Protein AF-A0A430R003-F1 (afdb_monomer_lite)

Organism: Thermus scotoductus (NCBI:txid37636)

Structure (mmCIF, N/CA/C/O backbone):
data_AF-A0A430R003-F1
#
_entry.id   AF-A0A430R003-F1
#
loop_
_atom_site.group_PDB
_atom_site.id
_atom_site.type_symbol
_atom_site.label_atom_id
_atom_site.label_alt_id
_atom_site.label_comp_id
_atom_site.label_asym_id
_atom_site.label_entity_id
_atom_site.label_seq_id
_atom_site.pdbx_PDB_ins_code
_atom_site.Cartn_x
_atom_site.Cartn_y
_atom_site.Cartn_z
_atom_site.occupancy
_atom_site.B_iso_or_equiv
_atom_site.auth_seq_id
_atom_site.auth_comp_id
_atom_site.auth_asym_id
_atom_site.auth_atom_id
_atom_site.pdbx_PDB_model_num
ATOM 1 N N . THR A 1 1 ? 13.713 13.748 -13.097 1.00 46.44 1 THR A N 1
ATOM 2 C CA . THR A 1 1 ? 12.397 13.295 -12.607 1.00 46.44 1 THR A CA 1
ATOM 3 C C . THR A 1 1 ? 12.534 11.887 -12.081 1.00 46.44 1 THR A C 1
ATOM 5 O O . THR A 1 1 ? 12.598 10.950 -12.865 1.00 46.44 1 THR A O 1
ATOM 8 N N . THR A 1 2 ? 12.683 11.741 -10.766 1.00 57.69 2 THR A N 1
ATOM 9 C CA . THR A 1 2 ? 12.526 10.452 -10.084 1.00 57.69 2 THR A CA 1
ATOM 10 C C . THR A 1 2 ? 11.086 9.987 -10.283 1.00 57.69 2 THR A C 1
ATOM 12 O O . THR A 1 2 ? 10.165 10.804 -10.254 1.00 57.69 2 THR A O 1
ATOM 15 N N . GLY A 1 3 ? 10.859 8.706 -10.562 1.00 75.00 3 GLY A N 1
ATOM 16 C CA . GLY A 1 3 ? 9.488 8.257 -10.758 1.00 75.00 3 GLY A CA 1
ATOM 17 C C . GLY A 1 3 ? 9.332 6.813 -11.185 1.00 75.00 3 GLY A C 1
ATOM 18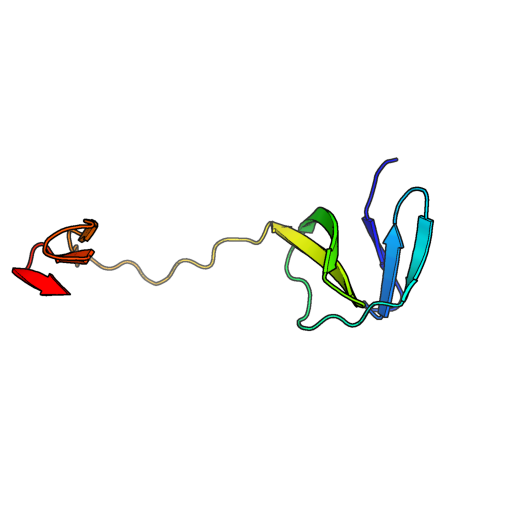 O O . GLY A 1 3 ? 10.259 6.167 -11.676 1.00 75.00 3 GLY A O 1
ATOM 19 N N . VAL A 1 4 ? 8.104 6.347 -10.999 1.00 88.38 4 VAL A N 1
ATOM 20 C CA . VAL A 1 4 ? 7.592 5.077 -11.488 1.00 88.38 4 VAL A CA 1
ATOM 21 C C . VAL A 1 4 ? 6.418 5.374 -12.415 1.00 88.38 4 VAL A C 1
ATOM 23 O O . VAL A 1 4 ? 5.579 6.218 -12.096 1.00 88.38 4 VAL A O 1
ATOM 26 N N . LYS A 1 5 ? 6.356 4.729 -13.580 1.00 90.69 5 LYS A N 1
ATOM 27 C CA . LYS A 1 5 ? 5.252 4.935 -14.529 1.00 90.69 5 LYS A CA 1
ATOM 28 C C . LYS A 1 5 ? 4.778 3.609 -15.097 1.00 90.69 5 LYS A C 1
ATOM 30 O O . LYS A 1 5 ? 5.576 2.856 -15.645 1.00 90.69 5 LYS A O 1
ATOM 35 N N . LEU A 1 6 ? 3.477 3.345 -15.004 1.00 92.00 6 LEU A N 1
ATOM 36 C CA . LEU A 1 6 ? 2.868 2.216 -15.702 1.00 92.00 6 LEU A CA 1
ATOM 37 C C . LEU A 1 6 ? 2.879 2.458 -17.211 1.00 92.00 6 LEU A C 1
ATOM 39 O O . LEU A 1 6 ? 2.637 3.567 -17.688 1.00 92.00 6 LEU A O 1
ATOM 43 N N . GLN A 1 7 ? 3.155 1.395 -17.949 1.00 92.12 7 GLN A N 1
ATOM 44 C CA . GLN A 1 7 ? 3.197 1.358 -19.403 1.00 92.12 7 GLN A CA 1
ATOM 45 C C . GLN A 1 7 ? 2.389 0.156 -19.902 1.00 92.12 7 GLN A C 1
ATOM 47 O O . GLN A 1 7 ? 2.076 -0.760 -19.136 1.00 92.12 7 GLN A O 1
ATOM 52 N N . ASP A 1 8 ? 2.048 0.162 -21.190 1.00 90.12 8 ASP A N 1
ATOM 53 C CA . ASP A 1 8 ? 1.432 -0.968 -21.899 1.00 90.12 8 ASP A CA 1
ATOM 54 C C . ASP A 1 8 ? 0.196 -1.550 -21.192 1.00 90.12 8 ASP A C 1
ATOM 56 O O . ASP A 1 8 ? 0.059 -2.767 -21.040 1.00 90.12 8 ASP A O 1
ATOM 60 N N . GLY A 1 9 ? -0.678 -0.676 -20.681 1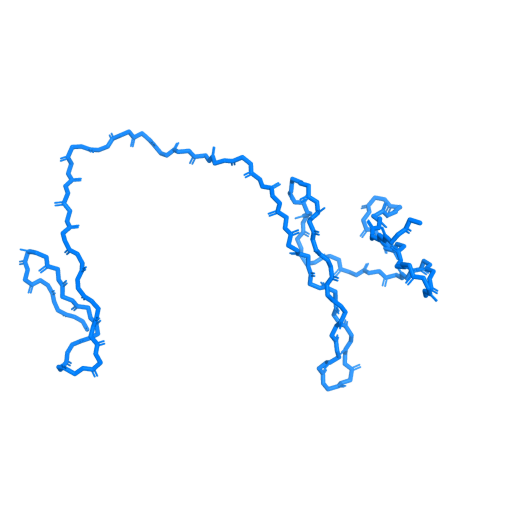.00 87.00 9 GLY A N 1
ATOM 61 C CA . GLY A 1 9 ? -1.883 -1.087 -19.951 1.00 87.00 9 GLY A CA 1
ATOM 62 C C . GLY A 1 9 ? -1.593 -1.868 -18.661 1.00 87.00 9 GLY A C 1
ATOM 63 O O . GLY A 1 9 ? -2.374 -2.735 -18.286 1.00 87.00 9 GLY A O 1
ATOM 64 N N . GLY A 1 10 ? -0.454 -1.610 -18.009 1.00 89.50 10 GLY A N 1
ATOM 65 C CA . GLY A 1 10 ? -0.057 -2.263 -16.757 1.00 89.50 10 GLY A CA 1
ATOM 66 C C . GLY A 1 10 ? 0.786 -3.529 -16.928 1.00 89.50 10 GLY A C 1
ATOM 67 O O . GLY A 1 10 ? 1.061 -4.213 -15.947 1.00 89.50 10 GLY A O 1
ATOM 68 N N . ARG A 1 11 ? 1.234 -3.852 -18.149 1.00 93.75 11 ARG A N 1
ATOM 69 C CA . ARG A 1 11 ? 2.143 -4.990 -18.406 1.00 93.75 11 ARG A CA 1
ATOM 70 C C . ARG A 1 11 ? 3.609 -4.649 -18.154 1.00 93.75 11 ARG A C 1
ATOM 72 O O . ARG A 1 11 ? 4.448 -5.548 -18.045 1.00 93.75 11 ARG A O 1
ATOM 79 N N . ARG A 1 12 ? 3.929 -3.356 -18.100 1.00 95.69 12 ARG A N 1
ATOM 80 C CA . ARG A 1 12 ? 5.282 -2.853 -17.877 1.00 95.69 12 ARG A CA 1
ATOM 81 C C . ARG A 1 12 ? 5.290 -1.678 -16.913 1.00 95.69 12 ARG A C 1
ATOM 83 O O . ARG A 1 12 ? 4.309 -0.947 -16.787 1.00 95.69 12 ARG A O 1
ATOM 90 N N . VAL A 1 13 ? 6.426 -1.494 -16.256 1.00 94.75 13 VAL A N 1
ATOM 91 C CA . VAL A 1 13 ? 6.692 -0.380 -15.349 1.00 94.75 13 VAL A CA 1
ATOM 92 C C . VAL A 1 13 ? 8.019 0.243 -15.747 1.00 94.75 13 VAL A C 1
ATOM 94 O O . VAL A 1 13 ? 9.035 -0.440 -15.819 1.00 94.75 13 VAL A O 1
ATOM 97 N N . LEU A 1 14 ? 8.018 1.545 -15.999 1.00 94.00 14 LEU A N 1
ATOM 98 C CA . LEU A 1 14 ? 9.235 2.330 -16.109 1.00 94.00 14 LEU A CA 1
ATOM 99 C C . LEU A 1 14 ? 9.724 2.667 -14.703 1.00 94.00 14 LEU A C 1
ATOM 101 O O . LEU A 1 14 ? 9.038 3.382 -13.971 1.00 94.00 14 LEU A O 1
ATOM 105 N N . LEU A 1 15 ? 10.901 2.161 -14.348 1.00 92.00 15 LEU A N 1
ATOM 106 C CA . LEU A 1 15 ? 11.607 2.475 -13.111 1.00 92.00 15 LEU A CA 1
ATOM 107 C C . LEU A 1 15 ? 12.760 3.428 -13.425 1.00 92.00 15 LEU A C 1
ATOM 109 O O . LEU A 1 15 ? 13.583 3.151 -14.301 1.00 92.00 15 LEU A O 1
ATOM 113 N N . TYR A 1 16 ? 12.836 4.552 -12.714 1.00 89.25 16 TYR A N 1
ATOM 114 C CA . TYR A 1 16 ? 13.956 5.479 -12.860 1.00 89.25 16 TYR A CA 1
ATOM 115 C C . TYR A 1 16 ? 15.300 4.774 -12.602 1.00 89.25 16 TYR A C 1
ATOM 117 O O . TYR A 1 16 ? 15.442 4.040 -11.627 1.00 89.25 16 TYR A O 1
ATOM 125 N N . GLY A 1 17 ? 16.274 4.974 -13.492 1.00 89.38 17 GLY A N 1
ATOM 126 C CA . GLY A 1 17 ? 17.609 4.365 -13.411 1.00 89.38 17 GLY A CA 1
ATOM 12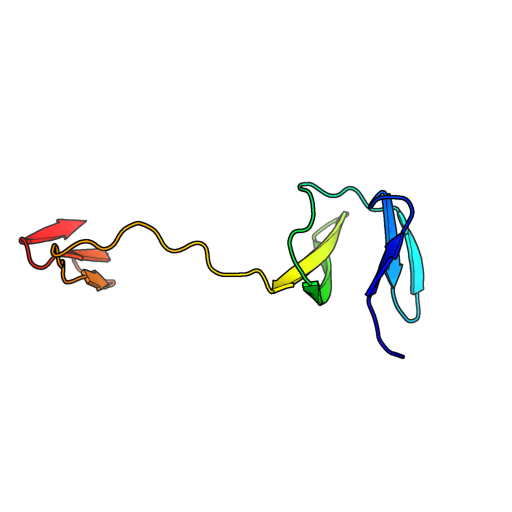7 C C . GLY A 1 17 ? 17.715 2.915 -13.906 1.00 89.38 17 GLY A C 1
ATOM 128 O O . GLY A 1 17 ? 18.815 2.478 -14.217 1.00 89.38 17 GLY A O 1
ATOM 129 N N . ILE A 1 18 ? 16.601 2.187 -14.034 1.00 91.31 18 ILE A N 1
ATOM 130 C CA . ILE A 1 18 ? 16.575 0.791 -14.518 1.00 91.31 18 ILE A CA 1
ATOM 131 C C . ILE A 1 18 ? 15.978 0.710 -15.929 1.00 91.31 18 ILE A C 1
ATOM 133 O O . ILE A 1 18 ? 16.419 -0.080 -16.758 1.00 91.31 18 ILE A O 1
ATOM 137 N N . GLY A 1 19 ? 14.975 1.539 -16.219 1.00 93.06 19 GLY A N 1
ATOM 138 C CA . GLY A 1 19 ? 14.234 1.501 -17.472 1.00 93.06 19 GLY A CA 1
ATOM 139 C C . GLY A 1 19 ? 12.941 0.694 -17.368 1.00 93.06 19 GLY A C 1
ATOM 140 O O . GLY A 1 19 ? 12.357 0.538 -16.294 1.00 93.06 19 GLY A O 1
ATOM 141 N N . SER A 1 20 ? 12.428 0.263 -18.519 1.00 95.12 20 SER A N 1
ATOM 142 C CA . SER A 1 20 ? 11.127 -0.399 -18.613 1.00 95.12 20 SER A CA 1
ATOM 143 C C . SER A 1 20 ? 11.251 -1.889 -18.304 1.00 95.12 20 SER A C 1
ATOM 145 O O . SER A 1 20 ? 11.899 -2.620 -19.052 1.00 95.12 20 SER A O 1
ATOM 147 N N . VAL A 1 21 ? 10.578 -2.359 -17.255 1.00 94.81 21 VAL A N 1
ATOM 148 C CA . VAL A 1 21 ? 10.559 -3.767 -16.830 1.00 94.81 21 VAL A CA 1
ATOM 149 C C . VAL A 1 21 ? 9.176 -4.382 -17.020 1.00 94.81 21 VAL A C 1
ATOM 151 O O . VAL A 1 21 ? 8.158 -3.712 -16.851 1.00 94.81 21 VAL A O 1
ATOM 154 N N . LYS A 1 22 ? 9.121 -5.669 -17.379 1.00 95.75 22 LYS A N 1
ATOM 155 C CA . LYS A 1 22 ? 7.859 -6.418 -17.450 1.00 95.75 22 LYS A CA 1
ATOM 156 C C . LYS A 1 22 ? 7.361 -6.700 -16.033 1.00 95.75 22 LYS A C 1
ATOM 158 O O . LYS A 1 22 ? 8.143 -7.122 -15.187 1.00 95.75 22 LYS A O 1
ATOM 163 N N . VAL A 1 23 ? 6.068 -6.506 -15.792 1.00 94.88 23 VAL A N 1
ATOM 164 C CA . VAL A 1 23 ? 5.432 -6.780 -14.499 1.00 94.88 23 VAL A CA 1
ATOM 165 C C . VAL A 1 23 ? 4.199 -7.658 -14.692 1.00 94.88 23 VAL A C 1
ATOM 167 O O . VAL A 1 23 ? 3.528 -7.599 -15.723 1.00 94.88 23 VAL A O 1
ATOM 170 N N . LYS A 1 24 ? 3.890 -8.472 -13.683 1.00 95.25 24 LYS A N 1
ATOM 171 C CA . LYS A 1 24 ? 2.594 -9.136 -13.538 1.00 95.25 24 LYS A CA 1
ATOM 172 C C . LYS A 1 24 ? 1.8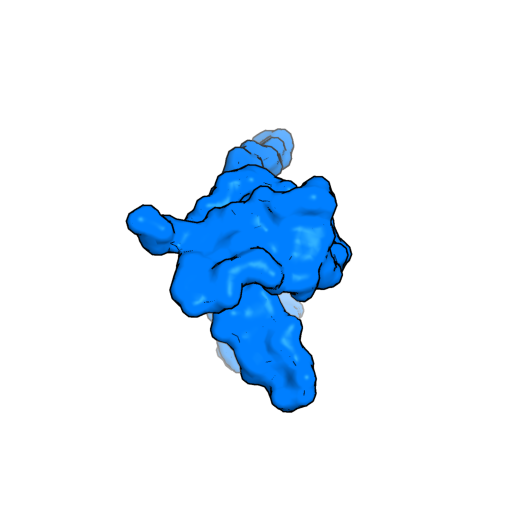68 -8.479 -12.368 1.00 95.25 24 LYS A C 1
ATOM 174 O O . LYS A 1 24 ? 2.222 -8.714 -11.217 1.00 95.25 24 LYS A O 1
ATOM 179 N N . LEU A 1 25 ? 0.881 -7.638 -12.664 1.00 93.69 25 LEU A N 1
ATOM 180 C CA . LEU A 1 25 ? 0.031 -7.052 -11.631 1.00 93.69 25 LEU A CA 1
ATOM 181 C C . LEU A 1 25 ? -0.917 -8.131 -11.096 1.00 93.69 25 LEU A C 1
ATOM 183 O O . LEU A 1 25 ? -1.650 -8.746 -11.867 1.00 93.69 25 LEU A O 1
ATOM 187 N N . HIS A 1 26 ? -0.891 -8.373 -9.784 1.00 92.06 26 HIS A N 1
ATOM 188 C CA . HIS A 1 26 ? -1.819 -9.310 -9.137 1.00 92.06 26 HIS A CA 1
ATOM 189 C C . HIS A 1 26 ? -3.243 -8.739 -9.041 1.00 92.06 26 HIS A C 1
ATOM 191 O O . HIS A 1 26 ? -4.202 -9.499 -8.975 1.00 92.06 26 HIS A O 1
ATOM 197 N N . ARG A 1 27 ? -3.373 -7.406 -9.051 1.00 92.00 27 ARG A N 1
ATOM 198 C CA . ARG A 1 27 ? -4.633 -6.658 -9.107 1.00 92.00 27 ARG A CA 1
ATOM 199 C C . ARG A 1 27 ? -4.443 -5.354 -9.894 1.00 92.00 27 ARG A C 1
ATOM 201 O O . ARG A 1 27 ? -3.309 -4.866 -9.954 1.00 92.00 27 ARG A O 1
ATOM 208 N N . PRO A 1 28 ? -5.506 -4.783 -10.484 1.00 90.81 28 PRO A N 1
ATOM 209 C CA . PRO A 1 28 ? -5.457 -3.441 -11.057 1.00 90.81 28 PRO A CA 1
ATOM 210 C C . PRO A 1 28 ? -4.988 -2.412 -10.021 1.00 90.81 28 PRO A C 1
ATOM 212 O O . PRO A 1 28 ? -5.290 -2.539 -8.837 1.00 90.81 28 PRO A O 1
ATOM 215 N N . LEU A 1 29 ? -4.238 -1.402 -10.460 1.00 90.94 29 LEU A N 1
ATOM 216 C CA . LEU A 1 29 ? -3.855 -0.295 -9.587 1.00 90.94 29 LEU A CA 1
ATOM 217 C C . LEU A 1 29 ? -4.983 0.732 -9.546 1.00 90.94 29 LEU A C 1
ATOM 219 O O . LEU A 1 29 ? -5.455 1.180 -10.589 1.00 90.94 29 LEU A O 1
ATOM 223 N N . GLU A 1 30 ? -5.390 1.095 -8.336 1.00 91.38 30 GLU A N 1
ATOM 224 C CA . GLU A 1 30 ? -6.401 2.116 -8.078 1.00 91.38 30 GLU A CA 1
ATOM 225 C C . GLU A 1 30 ? -5.725 3.430 -7.690 1.00 91.38 30 GLU A C 1
ATOM 227 O O . GLU A 1 30 ? -4.713 3.429 -6.991 1.00 91.38 30 GLU A O 1
ATOM 232 N N . GLY A 1 31 ? -6.293 4.555 -8.118 1.00 91.62 31 GLY A N 1
ATOM 233 C CA . GLY A 1 31 ? -5.823 5.879 -7.718 1.00 91.62 31 GLY A CA 1
ATOM 234 C C . GLY A 1 31 ? -4.410 6.233 -8.195 1.00 91.62 31 GLY A C 1
ATOM 235 O O . GLY A 1 31 ? -3.915 5.746 -9.216 1.00 91.62 31 GLY A O 1
ATOM 236 N N . LYS A 1 32 ? -3.764 7.155 -7.475 1.00 91.38 32 LYS A N 1
ATOM 237 C CA . LYS A 1 32 ? -2.471 7.736 -7.860 1.00 91.38 32 LYS A CA 1
ATOM 238 C C . LYS A 1 32 ? -1.326 7.048 -7.130 1.00 91.38 32 LYS A C 1
ATOM 240 O O . LYS A 1 32 ? -1.302 7.012 -5.905 1.00 91.38 32 LYS A O 1
ATOM 245 N N . ILE A 1 33 ? -0.319 6.577 -7.867 1.00 91.00 33 ILE A N 1
ATOM 246 C CA . ILE A 1 33 ? 0.893 6.008 -7.262 1.00 91.00 33 ILE A CA 1
ATOM 247 C C . ILE A 1 33 ? 1.668 7.109 -6.527 1.00 91.00 33 ILE A C 1
ATOM 249 O O . ILE A 1 33 ? 2.061 8.111 -7.128 1.00 91.00 33 ILE A O 1
ATOM 253 N N . LYS A 1 34 ? 1.914 6.894 -5.234 1.00 91.31 34 LYS A N 1
ATOM 254 C CA . LYS A 1 34 ? 2.735 7.760 -4.373 1.00 91.31 34 LYS A CA 1
ATOM 255 C C . LYS A 1 34 ? 4.138 7.210 -4.203 1.00 91.31 34 LYS A C 1
ATOM 257 O O . LYS A 1 34 ? 5.107 7.964 -4.202 1.00 91.31 34 LYS A O 1
ATOM 262 N N . THR A 1 35 ? 4.247 5.891 -4.095 1.00 90.69 35 THR A N 1
ATOM 263 C CA . THR A 1 35 ? 5.516 5.211 -3.846 1.00 90.69 35 THR A CA 1
ATOM 264 C C . THR A 1 35 ? 5.540 3.883 -4.586 1.00 90.69 35 THR A C 1
ATOM 266 O O . THR A 1 35 ? 4.525 3.191 -4.669 1.00 90.69 35 THR A O 1
ATOM 269 N N . ALA A 1 36 ? 6.708 3.528 -5.118 1.00 92.00 36 ALA A N 1
ATOM 270 C CA . ALA A 1 36 ? 7.002 2.178 -5.569 1.00 92.00 36 ALA A CA 1
ATOM 271 C C . ALA A 1 36 ? 8.308 1.704 -4.940 1.00 92.00 36 ALA A C 1
ATOM 273 O O . ALA A 1 36 ? 9.337 2.367 -5.067 1.00 92.00 36 ALA A O 1
ATOM 274 N N . THR A 1 37 ? 8.259 0.544 -4.298 1.00 93.56 37 THR A N 1
ATOM 275 C CA . THR A 1 37 ? 9.424 -0.104 -3.694 1.00 93.56 37 THR A CA 1
ATOM 276 C C . THR A 1 37 ? 9.734 -1.370 -4.468 1.00 93.56 37 THR A C 1
ATOM 278 O O . THR A 1 37 ? 8.859 -2.214 -4.655 1.00 93.56 37 THR A O 1
ATOM 281 N N . VAL A 1 38 ? 10.980 -1.513 -4.912 1.00 93.69 38 VAL A N 1
ATOM 282 C CA . VAL A 1 38 ? 11.470 -2.751 -5.522 1.00 93.69 38 VAL A CA 1
ATOM 283 C C . VAL A 1 38 ? 12.099 -3.600 -4.424 1.00 93.69 38 VAL A C 1
ATOM 285 O O . VAL A 1 38 ? 13.003 -3.137 -3.731 1.00 93.69 38 VAL A O 1
ATOM 288 N N . LYS A 1 39 ? 11.620 -4.832 -4.257 1.00 95.25 39 LYS A N 1
ATOM 289 C CA . LYS A 1 39 ? 12.101 -5.780 -3.246 1.00 95.25 39 LYS A CA 1
ATOM 290 C C . LYS A 1 39 ? 12.430 -7.113 -3.905 1.00 95.25 39 LYS A C 1
ATOM 292 O O . LYS A 1 39 ? 11.711 -7.555 -4.797 1.00 95.25 39 LYS A O 1
ATOM 297 N N . ARG A 1 40 ? 13.488 -7.770 -3.436 1.00 96.75 40 ARG A N 1
ATOM 298 C CA . ARG A 1 40 ? 13.768 -9.172 -3.749 1.00 96.75 40 ARG A CA 1
ATOM 299 C C . ARG A 1 40 ? 13.437 -10.034 -2.536 1.00 96.75 40 ARG A C 1
ATOM 301 O O . ARG A 1 40 ? 13.893 -9.731 -1.438 1.00 96.75 40 ARG A O 1
ATOM 308 N N . GLU A 1 41 ? 12.673 -11.097 -2.742 1.00 97.38 41 GLU A N 1
ATOM 309 C CA . GLU A 1 41 ? 12.426 -12.134 -1.736 1.00 97.38 41 GLU A CA 1
ATOM 310 C C . GLU A 1 41 ? 12.738 -13.494 -2.359 1.00 97.38 41 GLU A C 1
ATOM 312 O O . GLU A 1 41 ? 12.125 -13.884 -3.356 1.00 97.38 41 GLU A O 1
ATOM 317 N N . GLY A 1 42 ? 13.739 -14.186 -1.809 1.00 97.12 42 GLY A N 1
ATOM 318 C CA . GLY A 1 42 ? 14.284 -15.405 -2.406 1.00 97.12 42 GLY A CA 1
ATOM 319 C C . GLY A 1 42 ? 14.724 -15.180 -3.859 1.00 97.12 42 GLY A C 1
ATOM 320 O O . GLY A 1 42 ? 15.572 -14.330 -4.163 1.00 97.12 42 GLY A O 1
ATOM 321 N N . GLU A 1 43 ? 14.120 -15.936 -4.771 1.00 97.00 43 GLU A N 1
ATOM 322 C CA . GLU A 1 43 ? 14.410 -15.879 -6.207 1.00 97.00 43 GLU A CA 1
ATOM 323 C C . GLU A 1 43 ? 13.531 -14.886 -6.980 1.00 97.00 43 GLU A C 1
ATOM 325 O O . GLU A 1 43 ? 13.732 -14.681 -8.178 1.00 97.00 43 GLU A O 1
ATOM 330 N N . HIS A 1 44 ? 12.574 -14.232 -6.317 1.00 95.50 44 HIS A N 1
ATOM 331 C CA . HIS A 1 44 ? 11.584 -13.389 -6.978 1.00 95.50 44 HIS A CA 1
ATOM 332 C C . HIS A 1 44 ? 11.788 -11.901 -6.697 1.00 95.50 44 HIS A C 1
ATOM 334 O O . HIS A 1 44 ? 12.195 -11.485 -5.611 1.00 95.50 44 HIS A O 1
ATOM 340 N N . TRP A 1 45 ? 11.464 -11.092 -7.705 1.00 95.69 45 TRP A N 1
ATOM 341 C CA . TRP A 1 45 ? 11.416 -9.639 -7.613 1.00 95.69 45 TRP A CA 1
ATOM 342 C C . TRP A 1 45 ? 9.971 -9.162 -7.555 1.00 95.69 45 TRP A C 1
ATOM 344 O O . TRP A 1 45 ? 9.133 -9.578 -8.356 1.00 95.69 45 TRP A O 1
ATOM 354 N N . TYR A 1 46 ? 9.716 -8.230 -6.647 1.00 95.94 46 TYR A N 1
ATOM 355 C CA . TYR A 1 46 ? 8.421 -7.610 -6.430 1.00 95.94 46 TYR A CA 1
ATOM 356 C C . TYR A 1 46 ? 8.535 -6.098 -6.565 1.00 95.94 46 TYR A C 1
ATOM 358 O O . TYR A 1 46 ? 9.534 -5.490 -6.174 1.00 95.94 46 TYR A O 1
ATOM 366 N N . ILE A 1 47 ? 7.474 -5.493 -7.092 1.00 94.19 47 ILE A N 1
ATOM 367 C CA . ILE A 1 47 ? 7.256 -4.052 -7.024 1.00 94.19 47 ILE A CA 1
ATOM 368 C C . ILE A 1 47 ? 6.013 -3.840 -6.171 1.00 94.19 47 ILE A C 1
ATOM 370 O O . ILE A 1 47 ? 4.932 -4.327 -6.504 1.00 94.19 47 ILE A O 1
ATOM 374 N N . ILE A 1 48 ? 6.182 -3.132 -5.062 1.00 94.94 48 ILE A N 1
ATOM 375 C CA . ILE A 1 48 ? 5.115 -2.806 -4.121 1.00 94.94 48 ILE A CA 1
ATOM 376 C C . ILE A 1 48 ? 4.687 -1.374 -4.409 1.00 94.94 48 ILE A C 1
ATOM 378 O O . ILE A 1 48 ? 5.500 -0.457 -4.299 1.00 94.94 48 ILE A O 1
ATOM 382 N N . PHE A 1 49 ? 3.425 -1.189 -4.789 1.00 93.88 49 PHE A N 1
ATOM 383 C CA . PHE A 1 49 ? 2.847 0.121 -5.069 1.00 93.88 49 PHE A CA 1
ATOM 384 C C . PHE A 1 49 ? 2.016 0.598 -3.882 1.00 93.88 49 PHE A C 1
ATOM 386 O O . PHE A 1 49 ? 1.125 -0.116 -3.427 1.00 93.88 49 PHE A O 1
ATOM 393 N N . ILE A 1 50 ? 2.283 1.821 -3.432 1.00 94.06 50 ILE A N 1
ATOM 394 C CA . ILE A 1 50 ? 1.421 2.554 -2.505 1.00 94.06 50 ILE A CA 1
ATOM 395 C C . ILE A 1 50 ? 0.661 3.583 -3.328 1.00 94.06 50 ILE A C 1
ATOM 397 O O . ILE A 1 50 ? 1.270 4.409 -4.020 1.00 94.06 50 ILE A O 1
ATOM 401 N N . THR A 1 51 ? -0.662 3.511 -3.263 1.00 93.88 51 THR A N 1
ATOM 402 C CA . THR A 1 51 ? -1.563 4.368 -4.024 1.00 93.88 51 THR A CA 1
ATOM 403 C C . THR A 1 51 ? -2.453 5.182 -3.099 1.00 93.88 51 THR A C 1
ATOM 405 O O . THR A 1 51 ? -2.895 4.714 -2.056 1.00 93.88 51 THR A O 1
ATOM 408 N N . GLU A 1 52 ? -2.704 6.419 -3.497 1.00 94.81 52 GLU A N 1
ATOM 409 C CA . GLU A 1 52 ? -3.685 7.308 -2.885 1.00 94.81 52 GLU A CA 1
ATOM 410 C C . GLU A 1 52 ? -5.010 7.149 -3.637 1.00 94.81 52 GLU A C 1
ATOM 412 O O . GLU A 1 52 ? -5.041 7.296 -4.862 1.00 94.81 52 GLU A O 1
ATOM 417 N N . VAL A 1 53 ? -6.074 6.808 -2.909 1.00 95.25 53 VAL A N 1
ATOM 418 C CA . VAL A 1 53 ? -7.437 6.594 -3.419 1.00 95.25 53 VAL A CA 1
ATOM 419 C C . VAL A 1 53 ? -8.420 7.421 -2.600 1.00 95.25 53 VAL A C 1
ATOM 421 O O . VAL A 1 53 ? -8.176 7.678 -1.421 1.00 95.25 53 VAL A O 1
ATOM 424 N N . ASP A 1 54 ? -9.535 7.810 -3.212 1.00 94.62 54 ASP A N 1
ATOM 425 C CA . ASP A 1 54 ? -10.589 8.525 -2.498 1.00 94.62 54 ASP A CA 1
ATOM 426 C C . A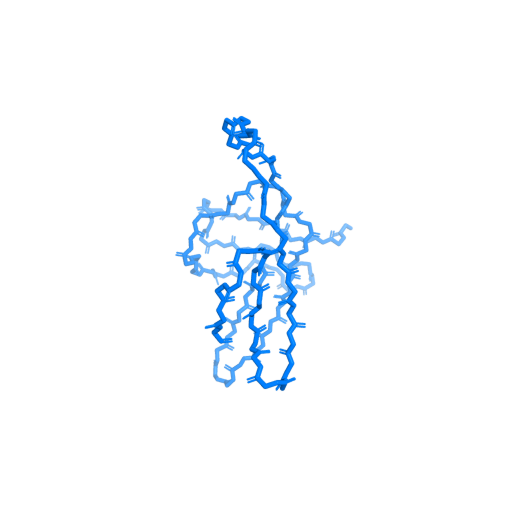SP A 1 54 ? -11.295 7.596 -1.496 1.00 94.62 54 ASP A C 1
ATOM 428 O O . ASP A 1 54 ? -11.576 6.432 -1.823 1.00 94.62 54 ASP A O 1
ATOM 432 N N . PRO A 1 55 ? -11.608 8.081 -0.280 1.00 93.06 55 PRO A N 1
ATOM 433 C CA . PRO A 1 55 ? -12.379 7.308 0.677 1.00 93.06 55 PRO A CA 1
ATOM 434 C C . PRO A 1 55 ? -13.778 7.035 0.119 1.00 93.06 55 PRO A C 1
ATOM 436 O O . PRO A 1 55 ? -14.432 7.914 -0.440 1.00 93.06 55 PRO A O 1
ATOM 439 N N . LYS A 1 56 ? -14.254 5.804 0.311 1.00 93.75 56 LYS A N 1
ATOM 440 C CA . LYS A 1 56 ? -15.631 5.395 0.018 1.00 93.75 56 LYS A CA 1
ATOM 441 C C . LYS A 1 56 ? -16.349 5.184 1.353 1.00 93.75 56 LYS A C 1
ATOM 443 O O . LYS A 1 56 ? -16.369 4.050 1.833 1.00 93.75 56 LYS A O 1
ATOM 448 N N . PRO A 1 57 ? -16.834 6.258 2.006 1.00 93.12 57 PRO A N 1
ATOM 449 C CA . PRO A 1 57 ? -17.492 6.135 3.297 1.00 93.12 57 PRO A CA 1
ATOM 450 C C . PRO A 1 57 ? -18.755 5.285 3.162 1.00 93.12 57 PRO A C 1
ATOM 452 O O . PRO A 1 57 ? -19.483 5.373 2.171 1.00 93.12 57 PRO A O 1
ATOM 455 N N . LEU A 1 58 ? -18.996 4.455 4.169 1.00 93.94 58 LEU A N 1
ATOM 456 C CA . LEU A 1 58 ? -20.260 3.747 4.319 1.00 93.94 58 LEU A CA 1
ATOM 457 C C . LEU A 1 58 ? -21.339 4.721 4.826 1.00 93.94 58 LEU A C 1
ATOM 459 O O . LEU A 1 58 ? -20.995 5.800 5.322 1.00 93.94 58 LEU A O 1
ATOM 463 N N . PRO A 1 59 ? -22.635 4.372 4.704 1.00 95.19 59 PRO A N 1
ATOM 464 C CA . PRO A 1 59 ? -23.696 5.133 5.350 1.00 95.19 59 PRO A CA 1
ATOM 465 C C . PRO A 1 59 ? -23.392 5.344 6.843 1.00 95.19 59 PRO A C 1
ATOM 467 O O . PRO A 1 59 ? -22.827 4.443 7.470 1.00 95.19 59 PRO A O 1
ATOM 470 N N . PRO A 1 60 ? -23.734 6.513 7.411 1.00 92.69 60 PRO A N 1
ATOM 471 C CA . PRO A 1 60 ? -23.497 6.776 8.823 1.00 92.69 60 PRO A CA 1
ATOM 472 C C . PRO A 1 60 ? -24.280 5.784 9.691 1.00 92.69 60 PRO A C 1
ATOM 474 O O . PRO A 1 60 ? -25.407 5.417 9.356 1.00 92.69 60 PRO A O 1
ATOM 477 N N . SER A 1 61 ? -23.676 5.383 10.808 1.00 93.69 61 SER A N 1
ATOM 478 C CA . SER A 1 61 ? -24.327 4.614 11.867 1.00 93.69 61 SER A CA 1
ATOM 479 C C . SER A 1 61 ? -24.303 5.426 13.158 1.00 93.69 61 SER A C 1
ATOM 481 O O . SER A 1 61 ? -23.300 6.072 13.457 1.00 93.69 61 SER A O 1
ATOM 483 N N . GLU A 1 62 ? -25.407 5.390 13.901 1.00 95.00 62 GLU A N 1
ATOM 484 C CA . GLU A 1 62 ? -25.507 5.937 15.263 1.00 95.00 62 GLU A CA 1
ATOM 485 C C . GLU A 1 62 ? -24.947 4.949 16.307 1.00 95.00 62 GLU A C 1
ATOM 487 O O . GLU A 1 62 ? -24.745 5.306 17.466 1.00 95.00 62 GLU A O 1
ATOM 492 N N . GLU A 1 63 ? -24.701 3.696 15.910 1.00 93.62 63 GLU A N 1
ATOM 493 C CA . GLU A 1 63 ? -24.104 2.684 16.777 1.00 93.62 63 GLU A CA 1
ATOM 494 C C . GLU A 1 63 ? -22.615 2.978 16.993 1.00 93.62 63 GLU A C 1
ATOM 496 O O . GLU A 1 63 ? -21.871 3.267 16.052 1.00 93.62 63 GLU A O 1
ATOM 501 N N . ALA A 1 64 ? -22.168 2.864 18.241 1.00 93.62 64 ALA A N 1
ATOM 502 C CA . ALA A 1 64 ? -20.775 3.030 18.618 1.00 93.62 64 ALA A CA 1
ATOM 503 C C . ALA A 1 64 ? -20.345 1.877 19.524 1.00 93.62 64 ALA A C 1
ATOM 505 O O . ALA A 1 64 ? -21.040 1.542 20.481 1.00 93.62 64 ALA A O 1
ATOM 506 N N . ILE A 1 65 ? -19.171 1.313 19.246 1.00 95.62 65 ILE A N 1
ATOM 507 C CA . ILE A 1 65 ? -18.543 0.286 20.076 1.00 95.62 65 ILE A CA 1
ATOM 508 C C . ILE A 1 65 ? -17.111 0.706 20.406 1.00 95.62 65 ILE A C 1
ATOM 510 O O . ILE A 1 65 ? -16.357 1.148 19.536 1.00 95.62 65 ILE A O 1
ATOM 514 N N . GLY A 1 66 ? -16.745 0.607 21.681 1.00 95.88 66 GLY A N 1
ATOM 515 C CA . GLY A 1 66 ? -15.368 0.779 22.128 1.00 95.88 66 GLY A CA 1
ATOM 516 C C . GLY A 1 66 ? -14.583 -0.505 21.888 1.00 95.88 66 GLY A C 1
ATOM 517 O O . GLY A 1 66 ? -15.084 -1.587 22.184 1.00 95.88 66 GLY A O 1
ATOM 518 N N . ILE A 1 67 ? -13.365 -0.381 21.367 1.00 96.94 67 ILE A N 1
ATOM 519 C CA . ILE A 1 67 ? -12.436 -1.495 21.157 1.00 96.94 67 ILE A CA 1
ATOM 520 C C . ILE A 1 67 ? -11.156 -1.190 21.930 1.00 96.94 67 ILE A C 1
ATOM 522 O O . ILE A 1 67 ? -10.533 -0.155 21.688 1.00 96.94 67 ILE A O 1
ATOM 526 N N . ASP A 1 68 ? -10.763 -2.098 22.823 1.00 95.81 68 ASP A N 1
ATOM 527 C CA . ASP A 1 68 ? -9.446 -2.107 23.461 1.00 95.81 68 ASP A CA 1
ATOM 528 C C . ASP A 1 68 ? -8.649 -3.329 22.991 1.00 95.81 68 ASP A C 1
ATOM 530 O O . ASP A 1 68 ? -9.180 -4.442 22.928 1.00 95.81 68 ASP A O 1
ATOM 534 N N . LEU A 1 69 ? -7.386 -3.107 22.618 1.00 96.56 69 LEU A N 1
ATOM 535 C CA . LEU A 1 69 ? -6.505 -4.150 22.094 1.00 96.56 69 LEU A CA 1
ATOM 536 C C . LEU A 1 69 ? -5.348 -4.404 23.058 1.00 96.56 69 LEU A C 1
ATOM 538 O O . LEU A 1 69 ? -4.523 -3.522 23.306 1.00 96.56 69 LEU A O 1
ATOM 542 N N . GLY A 1 70 ? -5.269 -5.635 23.556 1.00 93.88 70 GLY A N 1
ATOM 543 C CA . GLY A 1 70 ? -4.283 -6.073 24.537 1.00 93.88 70 GLY A CA 1
ATOM 544 C C . GLY A 1 70 ? -3.401 -7.214 24.034 1.00 93.88 70 GLY A C 1
ATOM 545 O O . GLY A 1 70 ? -3.558 -7.736 22.934 1.00 93.88 70 GLY A O 1
ATOM 546 N N . THR A 1 71 ? -2.431 -7.614 24.853 1.0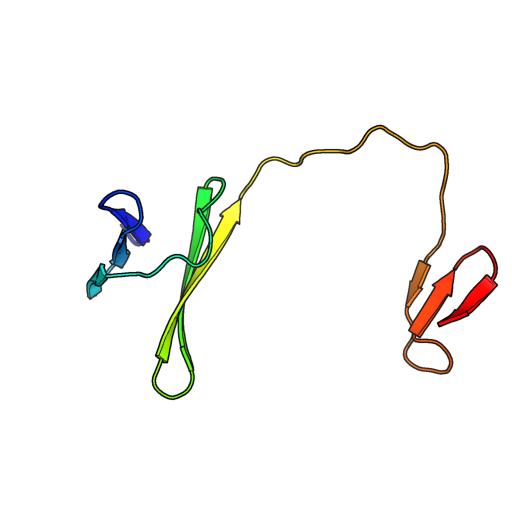0 94.69 71 THR A N 1
ATOM 547 C CA . THR A 1 71 ? -1.604 -8.813 24.605 1.00 94.69 71 THR A CA 1
ATOM 548 C C . THR A 1 71 ? -1.780 -9.888 25.677 1.00 94.69 71 THR A C 1
ATOM 550 O O . THR A 1 71 ? -1.304 -11.007 25.496 1.00 94.69 71 THR A O 1
ATOM 553 N N . ASN A 1 72 ? -2.441 -9.567 26.794 1.00 87.50 72 ASN A N 1
ATOM 554 C CA . ASN A 1 72 ? -2.732 -10.474 27.903 1.00 87.50 72 ASN A CA 1
ATOM 555 C C . ASN A 1 72 ? -3.840 -9.865 28.789 1.00 87.50 72 ASN A C 1
ATOM 557 O O . ASN A 1 72 ? -3.703 -8.699 29.164 1.00 87.50 72 ASN A O 1
ATOM 561 N N . PRO A 1 73 ? -4.887 -10.608 29.190 1.00 88.88 73 PRO A N 1
ATOM 562 C CA . PRO A 1 73 ? -5.221 -11.978 28.782 1.00 88.88 73 PRO A CA 1
ATOM 563 C C . PRO A 1 73 ? -5.974 -12.067 27.451 1.00 88.88 73 PRO A C 1
ATOM 565 O O . PRO A 1 73 ? -6.011 -13.143 26.861 1.00 88.88 73 PRO A O 1
ATOM 568 N N . HIS A 1 74 ? -6.536 -10.957 26.970 1.00 92.62 74 HIS A N 1
ATOM 569 C CA . HIS A 1 74 ? -7.355 -10.906 25.760 1.00 92.62 74 HIS A CA 1
ATOM 570 C C . HIS A 1 74 ? -6.712 -9.991 24.723 1.00 92.62 74 HIS A C 1
ATOM 572 O O . HIS A 1 74 ? -6.122 -8.962 25.067 1.00 92.62 74 HIS A O 1
ATOM 578 N N . PHE A 1 75 ? -6.796 -10.397 23.459 1.00 94.88 75 PHE A N 1
ATOM 579 C CA . PHE A 1 75 ? -6.335 -9.598 22.335 1.00 94.88 75 PHE A CA 1
ATOM 580 C C . PHE A 1 75 ? -7.320 -8.471 22.031 1.00 94.88 75 PHE A C 1
ATOM 582 O O . PHE A 1 75 ? -6.898 -7.367 21.697 1.00 94.88 75 PHE A O 1
ATOM 589 N N . LEU A 1 76 ? -8.615 -8.747 22.182 1.00 96.25 76 LEU A N 1
ATOM 590 C CA . LEU A 1 76 ? -9.708 -7.820 21.922 1.00 96.25 76 LEU A CA 1
ATOM 591 C C . LEU A 1 76 ? -10.684 -7.825 23.097 1.00 96.25 76 LEU A C 1
ATOM 593 O O . LEU A 1 76 ? -11.140 -8.889 23.510 1.00 96.25 76 LEU A O 1
ATOM 597 N N . VAL A 1 77 ? -11.049 -6.637 23.576 1.00 96.62 77 VAL A N 1
ATOM 598 C CA . VAL A 1 77 ? -12.176 -6.433 24.493 1.00 96.62 77 VAL A CA 1
ATOM 599 C C . VAL A 1 77 ? -13.080 -5.342 23.929 1.00 96.62 77 VAL A C 1
ATOM 601 O O . VAL A 1 77 ? -12.602 -4.263 23.569 1.00 96.62 77 VAL A O 1
ATOM 604 N N . THR A 1 78 ? -14.383 -5.610 23.842 1.00 97.38 78 THR A N 1
ATOM 605 C CA . THR A 1 78 ? -15.372 -4.615 23.403 1.00 97.38 78 THR A CA 1
ATOM 606 C C . THR A 1 78 ? -16.057 -3.938 24.589 1.00 97.38 78 THR A C 1
ATOM 608 O O . THR A 1 78 ? -16.100 -4.477 25.697 1.00 97.38 78 THR A O 1
ATOM 611 N N . SER A 1 79 ? -16.655 -2.762 24.373 1.00 96.50 79 SER A N 1
ATOM 612 C CA . SER A 1 79 ? -17.470 -2.084 25.398 1.00 96.50 79 SER A CA 1
ATOM 613 C C . SER A 1 79 ? -18.731 -2.858 25.809 1.00 96.50 79 SER A C 1
ATOM 615 O O . SER A 1 79 ? -19.354 -2.508 26.808 1.00 96.50 79 SER A O 1
ATOM 617 N N . GLU A 1 80 ? -19.099 -3.903 25.067 1.00 96.38 80 GLU A N 1
ATOM 618 C CA . GLU A 1 80 ? -20.194 -4.822 25.400 1.00 96.38 80 GLU A CA 1
ATOM 619 C C . GLU A 1 80 ? -19.717 -6.049 26.197 1.00 96.38 80 GLU A C 1
ATOM 621 O O . GLU A 1 80 ? -20.522 -6.881 26.609 1.00 96.38 80 GLU A O 1
ATOM 626 N N . GLY A 1 81 ? -18.410 -6.149 26.466 1.00 93.38 81 GLY A N 1
ATOM 627 C CA . GLY A 1 81 ? -17.814 -7.229 27.248 1.00 93.38 81 GLY A CA 1
ATOM 628 C C . GLY A 1 81 ? -17.465 -8.482 26.440 1.00 93.38 81 GLY A C 1
ATOM 629 O O . GLY A 1 81 ? -17.113 -9.498 27.041 1.00 93.38 81 GLY A O 1
ATOM 630 N N . GLU A 1 82 ? -17.532 -8.434 25.105 1.00 95.94 82 GLU A N 1
ATOM 631 C CA . GLU A 1 82 ? -16.995 -9.508 24.265 1.00 95.94 82 GLU A CA 1
ATOM 632 C C . GLU A 1 82 ? -15.467 -9.542 24.377 1.00 95.94 82 GLU A C 1
ATOM 634 O O . GLU A 1 82 ? -14.813 -8.496 24.380 1.00 95.94 82 GLU A O 1
ATOM 639 N N . MET A 1 83 ? -14.898 -10.746 24.474 1.00 94.88 83 MET A N 1
ATOM 640 C CA . MET A 1 83 ? -13.462 -10.966 24.659 1.00 94.88 83 MET A CA 1
ATOM 641 C C . MET A 1 83 ? -12.964 -12.050 23.697 1.00 94.88 83 MET A C 1
ATOM 643 O O . MET A 1 83 ? -13.563 -13.128 23.633 1.00 94.88 83 MET A O 1
ATOM 647 N N . ALA A 1 84 ? -11.869 -11.777 22.979 1.00 85.62 84 ALA A N 1
ATOM 648 C CA . ALA A 1 84 ? -11.200 -12.711 22.062 1.00 85.62 84 ALA A CA 1
ATOM 649 C C . ALA A 1 84 ? -9.674 -12.681 22.210 1.00 85.62 84 ALA A C 1
ATOM 651 O O . ALA A 1 84 ? -9.124 -11.634 22.628 1.00 85.62 84 ALA A O 1
#

pLDDT: mean 92.31, std 7.11, range [46.44, 97.38]

Radius of gyration: 20.48 Å; chains: 1; bounding box: 43×29×51 Å

Foldseek 3Di:
DQDWDADDQNQWIQHPPPGIDGDDDPDDDAAAFPDWDWDDDDPDIDIDTDHDHDDDDDPDDPDDKDWDADDPPFRIAIPVGDTD

Sequence (84 aa):
TTGVKLQDGGRRVLLYGIGSVKVKLHRPLEGKIKTATVKREGEHWYIIFITEVDPKPLPPSEEAIGIDLGTNPHFLVTSEGEMA

Secondary structure (DSSP, 8-state):
---EEEEGGGTEEEETTTEEEE---SSPPPSEEEEEEEEEETTEEEEEEEEE----PPPP-S----EEE-SSS-SEEETT--B-